Protein AF-A0A919LQ56-F1 (afdb_monomer_lite)

pLDDT: mean 71.73, std 20.29, range [36.47, 97.94]

Foldseek 3Di:
DPCPPDPVVVVCVVVVVVVVVCVVVVVVVVVQQDDPVPDDDDDDDDGDCVVVVVCVVDPVNVVVVVVVVVVVVVVVVVCCVVVVVVVVVCVVCVVVVVVVPVPVVVVPDPDPDDDDDDDD

Secondary structure (DSSP, 8-state):
-------HHHHHHHHHHHHHHHHHHHHHHHHHHS--TTSS-----SSSTHHHHHHHH-HHHHHHHHHHHHHHHHHHHHHHHHHHHHHHHHHHHHHHHHHHSTTTTTTS------------

Radius of gyration: 28.66 Å; chains: 1; bounding box: 58×35×83 Å

Structure (mmCIF, N/CA/C/O backbone):
data_AF-A0A919LQ56-F1
#
_entry.id   AF-A0A919LQ56-F1
#
loop_
_atom_site.group_PDB
_atom_site.id
_atom_site.type_symbol
_atom_site.label_atom_id
_atom_site.label_alt_id
_atom_site.label_comp_id
_atom_site.label_asym_id
_atom_site.label_entity_id
_atom_site.label_seq_id
_atom_site.pdbx_PDB_ins_code
_atom_site.Cartn_x
_atom_site.Cartn_y
_atom_site.Cartn_z
_atom_site.occupancy
_atom_site.B_iso_or_equiv
_atom_site.auth_seq_id
_atom_site.auth_comp_id
_atom_site.auth_asym_id
_atom_site.auth_atom_id
_atom_site.pdbx_PDB_model_num
ATOM 1 N N . MET A 1 1 ? 7.799 1.826 -34.927 1.00 39.66 1 MET A N 1
ATOM 2 C CA . MET A 1 1 ? 7.128 1.614 -33.626 1.00 39.66 1 MET A CA 1
ATOM 3 C C . MET A 1 1 ? 5.751 1.009 -33.878 1.00 39.66 1 MET A C 1
ATOM 5 O O . MET A 1 1 ? 4.789 1.745 -34.038 1.00 39.66 1 MET A O 1
ATOM 9 N N . HIS A 1 2 ? 5.659 -0.315 -34.031 1.00 44.44 2 HIS A N 1
ATOM 10 C CA . HIS A 1 2 ? 4.367 -1.004 -34.096 1.00 44.44 2 HIS A CA 1
ATOM 11 C C . HIS A 1 2 ? 3.914 -1.259 -32.662 1.00 44.44 2 HIS A C 1
ATOM 13 O O . HIS A 1 2 ? 4.469 -2.101 -31.964 1.00 44.44 2 HIS A O 1
ATOM 19 N N . SER A 1 3 ? 2.964 -0.446 -32.207 1.00 56.31 3 SER A N 1
ATOM 20 C CA . SER A 1 3 ? 2.239 -0.691 -30.968 1.00 56.31 3 SER A CA 1
ATOM 21 C C . SER A 1 3 ? 1.270 -1.842 -31.237 1.00 56.31 3 SER A C 1
ATOM 23 O O . SER A 1 3 ? 0.110 -1.623 -31.588 1.00 56.31 3 SER A O 1
ATOM 25 N N . GLU A 1 4 ? 1.789 -3.069 -31.167 1.00 62.47 4 GLU A N 1
ATOM 26 C CA . GLU A 1 4 ? 0.994 -4.290 -31.048 1.00 62.47 4 GLU A CA 1
ATOM 27 C C . GLU A 1 4 ? 0.156 -4.133 -29.777 1.00 62.47 4 GLU A C 1
ATOM 29 O O . GLU A 1 4 ? 0.637 -4.326 -28.656 1.00 62.47 4 GLU A O 1
ATOM 34 N N . ARG A 1 5 ? -1.085 -3.659 -29.934 1.00 65.00 5 ARG A N 1
ATOM 35 C CA . ARG A 1 5 ? -2.032 -3.534 -28.826 1.00 65.00 5 ARG A CA 1
ATOM 36 C C . ARG A 1 5 ? -2.129 -4.916 -28.198 1.00 65.00 5 ARG A C 1
ATOM 38 O O . ARG A 1 5 ? -2.543 -5.846 -28.883 1.00 65.00 5 ARG A O 1
ATOM 45 N N . ALA A 1 6 ? -1.732 -5.046 -26.929 1.00 65.88 6 ALA A N 1
ATOM 46 C CA . ALA A 1 6 ? -1.808 -6.313 -26.213 1.00 65.88 6 ALA A CA 1
ATOM 47 C C . ALA A 1 6 ? -3.181 -6.952 -26.493 1.00 65.88 6 ALA A C 1
ATOM 49 O O . ALA A 1 6 ? -4.195 -6.283 -26.239 1.00 65.88 6 ALA A O 1
ATOM 50 N N . PRO A 1 7 ? -3.237 -8.168 -27.077 1.00 81.56 7 PRO A N 1
ATOM 51 C CA . PRO A 1 7 ? -4.493 -8.779 -27.473 1.00 81.56 7 PRO A CA 1
ATOM 52 C C . PRO A 1 7 ? -5.432 -8.776 -26.275 1.00 81.56 7 PRO A C 1
ATOM 54 O O . PRO A 1 7 ? -5.029 -9.063 -25.147 1.00 81.56 7 PRO A O 1
ATOM 57 N N . TRP A 1 8 ? -6.681 -8.390 -26.515 1.00 82.75 8 TRP A N 1
ATOM 58 C CA . TRP A 1 8 ? -7.691 -8.166 -25.480 1.00 82.75 8 TRP A CA 1
ATOM 59 C C . TRP A 1 8 ? -7.829 -9.359 -24.508 1.00 82.75 8 TRP A C 1
ATOM 61 O O . TRP A 1 8 ? -8.092 -9.158 -23.325 1.00 82.75 8 TRP A O 1
ATOM 71 N N . TYR A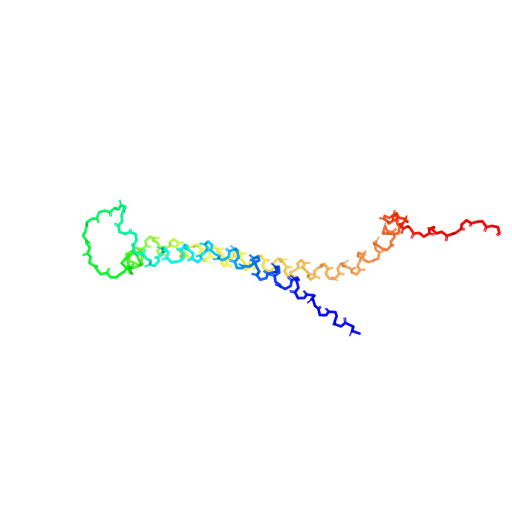 1 9 ? -7.529 -10.576 -24.980 1.00 82.00 9 TYR A N 1
ATOM 72 C CA . TYR A 1 9 ? -7.422 -11.798 -24.182 1.00 82.00 9 TYR A CA 1
ATOM 73 C C . TYR A 1 9 ? -6.375 -11.725 -23.055 1.00 82.00 9 TYR A C 1
ATOM 75 O O . TYR A 1 9 ? -6.678 -12.084 -21.921 1.00 82.00 9 TYR A O 1
ATOM 83 N N . LEU A 1 10 ? -5.166 -11.211 -23.317 1.00 84.25 10 LEU A N 1
ATOM 84 C CA . LEU A 1 10 ? -4.133 -11.055 -22.282 1.00 84.25 10 LEU A CA 1
ATOM 85 C C . LEU A 1 10 ? -4.573 -10.054 -21.214 1.00 84.25 10 LEU A C 1
ATOM 87 O O . LEU A 1 10 ? -4.356 -10.286 -20.030 1.00 84.25 10 LEU A O 1
ATOM 91 N N . ARG A 1 11 ? -5.244 -8.967 -21.618 1.00 83.56 11 ARG A N 1
ATOM 92 C CA . ARG A 1 11 ? -5.810 -7.991 -20.676 1.00 83.56 11 ARG A CA 1
ATOM 93 C C . ARG A 1 11 ? -6.870 -8.628 -19.779 1.00 83.56 11 ARG A C 1
ATOM 95 O O . ARG A 1 11 ? -6.816 -8.424 -18.571 1.00 83.56 11 ARG A O 1
ATOM 102 N N . LEU A 1 12 ? -7.789 -9.412 -20.341 1.00 89.50 12 LEU A N 1
ATOM 103 C CA . LEU A 1 12 ? -8.781 -10.160 -19.560 1.00 89.50 12 LEU A CA 1
ATOM 104 C C . LEU A 1 12 ? -8.134 -11.163 -18.611 1.00 89.50 12 LEU A C 1
ATOM 106 O O . LEU A 1 12 ? -8.553 -11.248 -17.463 1.00 89.50 12 LEU A O 1
ATOM 110 N N . ALA A 1 13 ? -7.093 -11.869 -19.052 1.00 90.06 13 ALA A N 1
ATOM 111 C CA . ALA A 1 13 ? -6.356 -12.791 -18.196 1.00 90.06 13 ALA A CA 1
ATOM 112 C C . ALA A 1 13 ? -5.679 -12.061 -17.020 1.00 90.06 13 ALA A C 1
ATOM 114 O O . ALA A 1 13 ? -5.774 -12.514 -15.881 1.00 90.06 13 ALA A O 1
ATOM 115 N N . THR A 1 14 ? -5.054 -10.901 -17.263 1.00 91.88 14 THR A N 1
ATOM 116 C CA . THR A 1 14 ? -4.458 -10.078 -16.196 1.00 91.88 14 THR A CA 1
ATOM 117 C C . THR A 1 14 ? -5.515 -9.571 -15.215 1.00 91.88 14 THR A C 1
ATOM 119 O O . THR A 1 14 ? -5.355 -9.746 -14.010 1.00 91.88 14 THR A O 1
ATOM 122 N N . TRP A 1 15 ? -6.610 -8.984 -15.707 1.00 92.50 15 TRP A N 1
ATOM 123 C CA . TRP A 1 15 ? -7.692 -8.491 -14.849 1.00 92.50 15 TRP A CA 1
ATOM 124 C C . TRP A 1 15 ? -8.379 -9.618 -14.076 1.00 92.50 15 TRP A C 1
ATOM 126 O O . TRP A 1 15 ? -8.643 -9.461 -12.888 1.00 92.50 15 TRP A O 1
ATOM 136 N N . GLY A 1 16 ? -8.602 -10.770 -14.710 1.00 93.94 16 GLY A N 1
ATOM 137 C CA . GLY A 1 16 ? -9.149 -11.959 -14.062 1.00 93.94 16 GLY A CA 1
ATOM 138 C C . GLY A 1 16 ? -8.260 -12.456 -12.924 1.00 93.94 16 GLY A C 1
ATOM 139 O O . GLY A 1 16 ? -8.760 -12.698 -11.830 1.00 93.94 16 GLY A O 1
ATOM 140 N N . GLY A 1 17 ? -6.941 -12.527 -13.138 1.00 93.12 17 GLY A N 1
ATOM 141 C CA . GLY A 1 17 ? -5.984 -12.900 -12.092 1.00 93.12 17 GLY A CA 1
ATOM 142 C C . GLY A 1 17 ? -5.947 -11.905 -10.928 1.00 93.12 17 GLY A C 1
ATOM 143 O O . GLY A 1 17 ? -5.953 -12.314 -9.768 1.00 93.12 17 GLY A O 1
ATOM 144 N N . VAL A 1 18 ? -5.975 -10.601 -11.223 1.00 93.88 18 VAL A N 1
ATOM 145 C CA . VAL A 1 18 ? -6.033 -9.549 -10.195 1.00 93.88 18 VAL A CA 1
ATOM 146 C C . VAL A 1 18 ? -7.317 -9.669 -9.378 1.00 93.88 18 VAL A C 1
ATOM 148 O O . VAL A 1 18 ? -7.241 -9.724 -8.154 1.00 93.88 18 VAL A O 1
ATOM 151 N N . ILE A 1 19 ? -8.482 -9.765 -10.023 1.00 94.44 19 ILE A N 1
ATOM 152 C CA . ILE A 1 19 ? -9.775 -9.887 -9.332 1.00 94.44 19 ILE A CA 1
ATOM 153 C C . ILE A 1 19 ? -9.828 -11.174 -8.505 1.00 94.44 19 ILE A C 1
ATOM 155 O O . ILE A 1 19 ? -10.257 -11.132 -7.357 1.00 94.44 19 ILE A O 1
ATOM 159 N N . PHE A 1 20 ? -9.339 -12.295 -9.039 1.00 94.12 20 PHE A N 1
ATOM 160 C CA . PHE A 1 20 ? -9.282 -13.566 -8.318 1.00 94.12 20 PHE A CA 1
ATOM 161 C C . PHE A 1 20 ? -8.428 -13.479 -7.044 1.00 94.12 20 PHE A C 1
ATOM 163 O O . PHE A 1 20 ? -8.847 -13.970 -6.001 1.00 94.12 20 PHE A O 1
ATOM 170 N N . LEU A 1 21 ? -7.273 -12.803 -7.095 1.00 94.25 21 LEU A N 1
ATOM 171 C CA . LEU A 1 21 ? -6.429 -12.578 -5.914 1.00 94.25 21 LEU A CA 1
ATOM 172 C C . LEU A 1 21 ? -7.085 -11.618 -4.902 1.00 94.25 21 LEU A C 1
ATOM 174 O O . LEU A 1 21 ? -6.917 -11.780 -3.696 1.00 94.25 21 LEU A O 1
ATOM 178 N N . HIS A 1 22 ? -7.840 -10.625 -5.385 1.00 94.25 22 HIS A N 1
ATOM 179 C CA . HIS A 1 22 ? -8.537 -9.651 -4.536 1.00 94.25 22 HIS A CA 1
ATOM 180 C C . HIS A 1 22 ? -9.852 -10.184 -3.961 1.0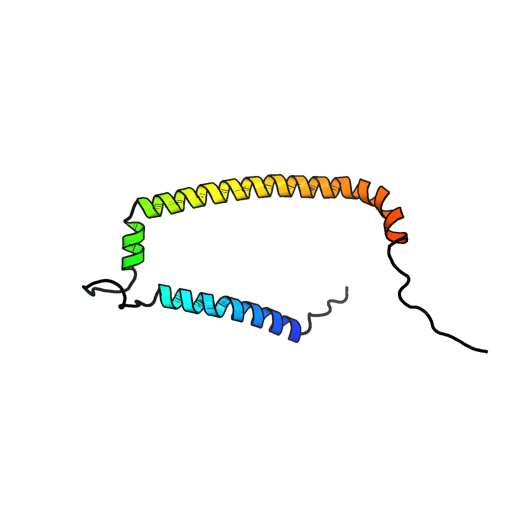0 94.25 22 HIS A C 1
ATOM 182 O O . HIS A 1 22 ? -10.317 -9.664 -2.953 1.00 94.25 22 HIS A O 1
ATOM 188 N N . PHE A 1 23 ? -10.448 -11.217 -4.554 1.00 93.94 23 PHE A N 1
ATOM 189 C CA . PHE A 1 23 ? -11.684 -11.833 -4.081 1.00 93.94 23 PHE A CA 1
ATOM 190 C C . PHE A 1 23 ? -11.612 -12.296 -2.610 1.00 93.94 23 PHE A C 1
ATOM 192 O O . PHE A 1 23 ? -12.449 -11.853 -1.822 1.00 93.94 23 PHE A O 1
ATOM 199 N N . PRO A 1 24 ? -10.612 -13.092 -2.170 1.00 92.56 24 PRO A N 1
ATOM 200 C CA . PRO A 1 24 ? -10.490 -13.463 -0.759 1.00 92.56 24 PRO A CA 1
ATOM 201 C C . PRO A 1 24 ? -10.165 -12.265 0.143 1.00 92.56 24 PRO A C 1
ATOM 203 O O . PRO A 1 24 ? -10.652 -12.203 1.266 1.00 92.56 24 PRO A O 1
ATOM 206 N N . LEU A 1 25 ? -9.400 -11.281 -0.345 1.00 92.69 25 LEU A N 1
ATOM 207 C CA . LEU A 1 25 ? -9.132 -10.033 0.383 1.00 92.69 25 LEU A CA 1
ATOM 208 C C . LEU A 1 25 ? -10.414 -9.228 0.627 1.00 92.69 25 LEU A C 1
ATOM 210 O O . LEU A 1 25 ? -10.607 -8.716 1.724 1.00 92.69 25 LEU A O 1
ATOM 214 N N . LEU A 1 26 ? -11.300 -9.148 -0.369 1.00 89.62 26 LEU A N 1
ATOM 215 C CA . LEU A 1 26 ? -12.616 -8.518 -0.256 1.00 89.62 26 LEU A CA 1
ATOM 216 C C . LEU A 1 26 ? -13.498 -9.251 0.754 1.00 89.62 26 LEU A C 1
ATOM 218 O O . LEU A 1 26 ? -14.136 -8.593 1.568 1.00 89.62 26 LEU A O 1
ATOM 222 N N . ILE A 1 27 ? -13.496 -10.587 0.752 1.00 88.38 27 ILE A N 1
ATOM 223 C CA . ILE A 1 27 ? -14.227 -11.384 1.750 1.00 88.38 27 ILE A CA 1
ATOM 224 C C . ILE A 1 27 ? -13.702 -11.093 3.158 1.00 88.38 27 ILE A C 1
ATOM 226 O O . ILE A 1 27 ? -14.497 -10.796 4.043 1.00 88.38 27 ILE A O 1
ATOM 230 N N . ILE A 1 28 ? -12.380 -11.114 3.361 1.00 87.62 28 ILE A N 1
ATOM 231 C CA . ILE A 1 28 ? -11.767 -10.807 4.663 1.00 87.62 28 ILE A CA 1
ATOM 232 C C . ILE A 1 28 ? -12.069 -9.366 5.080 1.00 87.62 28 ILE A C 1
ATOM 234 O O . ILE A 1 28 ? -12.365 -9.124 6.243 1.00 87.62 28 ILE A O 1
ATOM 238 N N . ALA A 1 29 ? -12.033 -8.408 4.151 1.00 86.44 29 ALA A N 1
ATOM 239 C CA . ALA A 1 29 ? -12.386 -7.023 4.439 1.00 86.44 29 ALA A CA 1
ATOM 240 C C . ALA A 1 29 ? -13.857 -6.907 4.867 1.00 86.44 29 ALA A C 1
ATOM 242 O O . ALA A 1 29 ? -14.147 -6.311 5.898 1.00 86.44 29 ALA A O 1
ATOM 243 N N . ILE A 1 30 ? -14.783 -7.524 4.128 1.00 82.00 30 ILE A N 1
ATOM 244 C CA . ILE A 1 30 ? -16.213 -7.535 4.463 1.00 82.00 30 ILE A CA 1
ATOM 245 C C . ILE A 1 30 ? -16.456 -8.229 5.809 1.00 82.00 30 ILE A C 1
ATOM 247 O O . ILE A 1 30 ? -17.268 -7.732 6.581 1.00 82.00 30 ILE A O 1
ATOM 251 N N . TYR A 1 31 ? -15.742 -9.315 6.116 1.00 76.25 31 TYR A N 1
ATOM 252 C CA . TYR A 1 31 ? -15.782 -10.019 7.406 1.00 76.25 31 TYR A CA 1
ATOM 253 C C . TYR A 1 31 ? -15.157 -9.197 8.545 1.00 76.25 31 TYR A C 1
ATOM 255 O O . TYR A 1 31 ? -15.612 -9.259 9.676 1.00 76.25 31 TYR A O 1
ATOM 263 N N . ALA A 1 32 ? -14.135 -8.383 8.271 1.00 72.69 32 ALA A N 1
ATOM 264 C CA . ALA A 1 32 ? -13.538 -7.488 9.264 1.00 72.69 32 ALA A CA 1
ATOM 265 C C . ALA A 1 32 ? -14.468 -6.319 9.641 1.00 72.69 32 ALA A C 1
ATOM 267 O O . ALA A 1 32 ? -14.362 -5.772 10.740 1.00 72.69 32 ALA A O 1
ATOM 268 N N . PHE A 1 33 ? -15.370 -5.926 8.733 1.00 66.75 33 PHE A N 1
ATOM 269 C CA . PHE A 1 33 ? -16.371 -4.883 8.973 1.00 66.75 33 PHE A CA 1
ATOM 270 C C . PHE A 1 33 ? -17.738 -5.440 9.415 1.00 66.75 33 PHE A C 1
ATOM 272 O O . PHE A 1 33 ? -18.438 -4.764 10.171 1.00 66.75 33 PHE A O 1
ATOM 279 N N . ASN A 1 34 ? -18.117 -6.654 9.004 1.00 57.38 34 ASN A N 1
ATOM 280 C CA . ASN A 1 34 ? -19.300 -7.344 9.523 1.00 57.38 34 ASN A CA 1
ATOM 281 C C . ASN A 1 34 ? -19.002 -7.944 10.896 1.00 57.38 34 ASN A C 1
ATOM 283 O O . ASN A 1 34 ? -18.025 -8.656 11.089 1.00 57.38 34 ASN A O 1
ATOM 287 N N . THR A 1 35 ? -19.856 -7.653 11.870 1.00 52.62 35 THR A N 1
ATOM 288 C CA . THR A 1 35 ? -19.788 -8.273 13.192 1.00 52.62 35 THR A CA 1
ATOM 289 C C . THR A 1 35 ? -20.105 -9.741 13.062 1.00 52.62 35 THR A C 1
ATOM 291 O O . THR A 1 35 ? -21.253 -10.136 12.883 1.00 52.62 35 THR A O 1
ATOM 294 N N . GLU A 1 36 ? -19.090 -10.563 13.234 1.00 50.62 36 GLU A N 1
ATOM 295 C CA . GLU A 1 36 ? -19.282 -11.967 13.546 1.00 50.62 36 GLU A CA 1
ATOM 296 C C . GLU A 1 36 ? -19.464 -12.024 15.066 1.00 50.62 36 GLU A C 1
ATOM 298 O O . GLU A 1 36 ? -18.534 -12.255 15.842 1.00 50.62 36 GLU A O 1
ATOM 303 N N . ASP A 1 37 ? -20.690 -11.702 15.482 1.00 50.19 37 ASP A N 1
ATOM 304 C CA . ASP A 1 37 ? -21.253 -11.813 16.829 1.00 50.19 37 ASP A CA 1
ATOM 305 C C . ASP A 1 37 ? -21.275 -13.277 17.336 1.00 50.19 37 ASP A C 1
ATOM 307 O O . ASP A 1 37 ? -22.319 -13.771 17.759 1.00 50.19 37 ASP A O 1
ATOM 311 N N . ALA A 1 38 ? -20.168 -14.034 17.293 1.00 45.41 38 ALA A N 1
ATOM 312 C CA . ALA A 1 38 ? -20.269 -15.470 17.592 1.00 45.41 38 ALA A CA 1
ATOM 313 C C . ALA A 1 38 ? -19.089 -16.176 18.273 1.00 45.41 38 ALA A C 1
ATOM 315 O O . ALA A 1 38 ? -19.144 -17.400 18.367 1.00 45.41 38 ALA A O 1
ATOM 316 N N . ALA A 1 39 ? -18.060 -15.498 18.800 1.00 47.28 39 ALA A N 1
ATOM 317 C CA . ALA A 1 39 ? -16.968 -16.248 19.445 1.00 47.28 39 ALA A CA 1
ATOM 318 C C . ALA A 1 39 ? -16.692 -15.9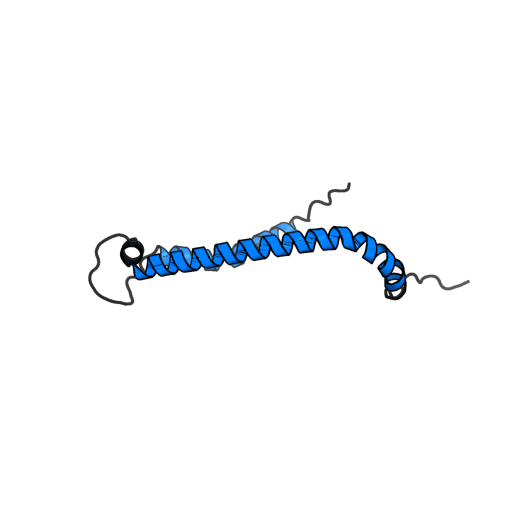58 20.927 1.00 47.28 39 ALA A C 1
ATOM 320 O O . ALA A 1 39 ? -16.428 -16.918 21.644 1.00 47.28 39 ALA A O 1
ATOM 321 N N . PHE A 1 40 ? -16.760 -14.724 21.446 1.00 45.59 40 PHE A N 1
ATOM 322 C CA . PHE A 1 40 ? -16.334 -14.492 22.840 1.00 45.59 40 PHE A CA 1
ATOM 323 C C . PHE A 1 40 ? -17.080 -13.335 23.547 1.00 45.59 40 PHE A C 1
ATOM 325 O O . PHE A 1 40 ? -16.668 -12.185 23.477 1.00 45.59 40 PHE A O 1
ATOM 332 N N . SER A 1 41 ? -18.135 -13.693 24.298 1.00 44.38 41 SER A N 1
ATOM 333 C CA . SER A 1 41 ? -18.779 -12.963 25.419 1.00 44.38 41 SER A CA 1
ATOM 334 C C . SER A 1 41 ? -19.633 -11.693 25.175 1.00 44.38 41 SER A C 1
ATOM 336 O O . SER A 1 41 ? -19.128 -10.625 24.852 1.00 44.38 41 SER A O 1
ATOM 338 N N . PHE A 1 42 ? -20.944 -11.833 25.470 1.00 36.47 42 PHE A N 1
ATOM 339 C CA . PHE A 1 42 ? -21.856 -10.914 26.210 1.00 36.47 42 PHE A CA 1
ATOM 340 C C . PHE A 1 42 ? -21.264 -9.529 26.596 1.00 36.47 42 PHE A C 1
ATOM 342 O O . PHE A 1 42 ? -20.260 -9.564 27.310 1.00 36.47 42 PHE A O 1
ATOM 349 N N . PRO A 1 43 ? -21.851 -8.324 26.316 1.00 46.06 43 PRO A N 1
ATOM 350 C CA . PRO A 1 43 ? -23.183 -7.937 25.807 1.00 46.06 43 PRO A CA 1
ATOM 351 C C . PRO A 1 43 ? -23.177 -7.069 24.499 1.00 46.06 43 PRO A C 1
ATOM 353 O O . PRO A 1 43 ? -22.221 -6.323 24.229 1.00 46.06 43 PRO A O 1
ATOM 356 N N . PRO A 1 44 ? -24.256 -7.105 23.685 1.00 51.84 44 PRO A N 1
ATOM 357 C CA . PRO A 1 44 ? -24.328 -6.445 22.375 1.00 51.84 44 PRO A CA 1
ATOM 358 C C . PRO A 1 44 ? -24.783 -4.980 22.484 1.00 51.84 44 PRO A C 1
ATOM 360 O O . PRO A 1 44 ? -25.911 -4.702 22.887 1.00 51.84 44 PRO A O 1
ATOM 363 N N . GLN A 1 45 ? -23.915 -4.029 22.116 1.00 48.75 45 GLN A N 1
ATOM 364 C CA . GLN A 1 45 ? -24.273 -2.610 21.971 1.00 48.75 45 GLN A CA 1
ATOM 365 C C . GLN A 1 45 ? -23.491 -1.980 20.809 1.00 48.75 45 GLN A C 1
ATOM 367 O O . GLN A 1 45 ? -22.332 -1.603 20.979 1.00 48.75 45 GLN A O 1
ATOM 372 N N . GLY A 1 46 ? -24.157 -1.839 19.660 1.00 52.19 46 GLY A N 1
ATOM 373 C CA . GLY A 1 46 ? -23.801 -0.882 18.608 1.00 52.19 46 GLY A CA 1
ATOM 374 C C . GLY A 1 46 ? -22.707 -1.304 17.620 1.00 52.19 46 GLY A C 1
ATOM 375 O O . GLY A 1 46 ? -21.868 -2.150 17.902 1.00 52.19 46 GLY A O 1
ATOM 376 N N . LEU A 1 47 ? -22.764 -0.680 16.438 1.00 50.03 47 LEU A N 1
ATOM 377 C CA . LEU A 1 47 ? -21.925 -0.894 15.251 1.00 50.03 47 LEU A CA 1
ATOM 378 C C . LEU A 1 47 ? -20.433 -1.149 15.557 1.00 50.03 47 LEU A C 1
ATOM 380 O O . LEU A 1 47 ? -19.818 -0.534 16.425 1.00 50.03 47 LEU A O 1
ATOM 384 N N . THR A 1 48 ? -19.838 -2.034 14.768 1.00 59.03 48 THR A N 1
ATOM 385 C CA . THR A 1 48 ? -18.670 -2.889 15.060 1.00 59.03 48 THR A CA 1
ATOM 386 C C . THR A 1 48 ? -17.305 -2.205 15.111 1.00 59.03 48 THR A C 1
ATOM 388 O O . THR A 1 48 ? -16.285 -2.879 15.155 1.00 59.03 48 THR A O 1
ATOM 391 N N . LEU A 1 49 ? -17.236 -0.877 15.194 1.00 60.34 49 LEU A N 1
ATOM 392 C CA . LEU A 1 49 ? -15.981 -0.136 15.404 1.00 60.34 49 LEU A CA 1
ATOM 393 C C . LEU A 1 49 ? -15.395 -0.341 16.813 1.00 60.34 49 LEU A C 1
ATOM 395 O O . LEU A 1 49 ? -14.324 0.178 17.125 1.00 60.34 49 LEU A O 1
ATOM 399 N N . ARG A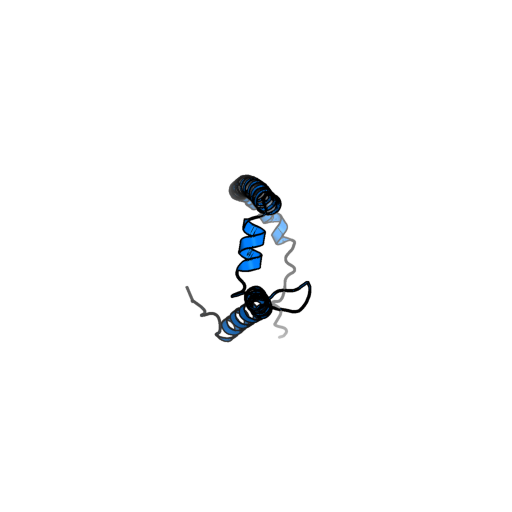 1 50 ? -16.078 -1.100 17.677 1.00 63.09 50 ARG A N 1
ATOM 400 C CA . ARG A 1 50 ? -15.677 -1.337 19.065 1.00 63.09 50 ARG A CA 1
ATOM 401 C C . ARG A 1 50 ? -14.345 -2.077 19.179 1.00 63.09 50 ARG A C 1
ATOM 403 O O . ARG A 1 50 ? -13.550 -1.703 20.027 1.00 63.09 50 ARG A O 1
ATOM 410 N N . TRP A 1 51 ? -14.052 -3.051 18.312 1.00 64.12 51 TRP A N 1
ATOM 411 C CA . TRP A 1 51 ? -12.746 -3.729 18.319 1.00 64.12 51 TRP A CA 1
ATOM 412 C C . TRP A 1 51 ? -11.618 -2.802 17.852 1.00 64.12 51 TRP A C 1
ATOM 414 O O . TRP A 1 51 ? -10.523 -2.860 18.399 1.00 64.12 51 TRP A O 1
ATOM 424 N N . PHE A 1 52 ? -11.890 -1.906 16.896 1.00 69.56 52 PHE A N 1
ATOM 425 C CA . PHE A 1 52 ? -10.925 -0.902 16.446 1.00 69.56 52 PHE A CA 1
ATOM 426 C C . PHE A 1 52 ? -10.675 0.144 17.542 1.00 69.56 52 PHE A C 1
ATOM 428 O O . PHE A 1 52 ? -9.530 0.503 17.801 1.00 69.56 52 PHE A O 1
ATOM 435 N N . SER A 1 53 ? -11.729 0.572 18.244 1.00 67.06 53 SER A N 1
ATOM 436 C CA . SER A 1 53 ? -11.638 1.459 19.410 1.00 67.06 53 SER A CA 1
ATOM 437 C C . SER A 1 53 ? -10.913 0.804 20.592 1.00 67.06 53 SER A C 1
ATOM 439 O O . SER A 1 53 ? -10.088 1.449 21.230 1.00 67.06 53 SER A O 1
ATOM 441 N N . GLU A 1 54 ? -11.188 -0.467 20.885 1.00 70.06 54 GLU A N 1
ATOM 442 C CA . GLU A 1 54 ? -10.518 -1.249 21.934 1.00 70.06 54 GLU A CA 1
ATOM 443 C C . GLU A 1 54 ? -9.041 -1.481 21.585 1.00 70.06 54 GLU A C 1
ATOM 445 O O . GLU A 1 54 ? -8.162 -1.324 22.431 1.00 70.06 54 GLU A O 1
ATOM 450 N N . ALA A 1 55 ? -8.743 -1.790 20.320 1.00 67.94 55 ALA A N 1
ATOM 451 C CA . ALA A 1 55 ? -7.375 -1.942 19.841 1.00 67.94 55 ALA A CA 1
ATOM 452 C C . ALA A 1 55 ? -6.601 -0.616 19.881 1.00 67.94 55 ALA A C 1
ATOM 454 O O . ALA A 1 55 ? -5.430 -0.605 20.253 1.00 67.94 55 ALA A O 1
ATOM 455 N N . ALA A 1 56 ? -7.257 0.502 19.556 1.00 68.56 56 ALA A N 1
ATOM 456 C CA . ALA A 1 56 ? -6.680 1.840 19.660 1.00 68.56 56 ALA A CA 1
ATOM 457 C C . ALA A 1 56 ? -6.500 2.301 21.118 1.00 68.56 56 ALA A C 1
ATOM 459 O O . ALA A 1 56 ? -5.583 3.066 21.405 1.00 68.56 56 ALA A O 1
ATOM 460 N N . GLY A 1 57 ? -7.338 1.829 22.046 1.00 74.00 57 GLY A N 1
ATOM 461 C CA . GLY A 1 57 ? -7.210 2.107 23.480 1.00 74.00 57 GLY A CA 1
ATOM 462 C C . GLY A 1 57 ? -6.068 1.347 24.164 1.00 74.00 57 GLY A C 1
ATOM 463 O O . GLY A 1 57 ? -5.603 1.757 25.228 1.00 74.00 57 GLY A O 1
ATOM 464 N N . ARG A 1 58 ? -5.577 0.258 23.561 1.00 76.06 58 ARG A N 1
ATOM 465 C CA . ARG A 1 58 ? -4.486 -0.558 24.110 1.00 76.06 58 ARG A CA 1
ATOM 466 C C . ARG A 1 58 ? -3.128 -0.010 23.690 1.00 76.06 58 ARG A C 1
ATOM 468 O O . ARG A 1 58 ? -2.692 -0.180 22.550 1.00 76.06 58 ARG A O 1
ATOM 475 N N . SER A 1 59 ? -2.414 0.580 24.649 1.00 80.38 59 SER A N 1
ATOM 476 C CA . SER A 1 59 ? -1.061 1.110 24.442 1.00 80.38 59 SER A CA 1
ATOM 477 C C . SER A 1 59 ? -0.084 0.064 23.903 1.00 80.38 59 SER A C 1
ATOM 479 O O . SER A 1 59 ? 0.757 0.411 23.080 1.00 80.38 59 SER A O 1
ATOM 481 N N . ASP A 1 60 ? -0.219 -1.207 24.292 1.00 84.25 60 ASP A N 1
ATOM 482 C CA . ASP A 1 60 ? 0.635 -2.294 23.791 1.00 84.25 60 ASP A CA 1
ATOM 483 C C . ASP A 1 60 ? 0.512 -2.491 22.274 1.00 84.25 60 ASP A C 1
ATOM 485 O O . ASP A 1 60 ? 1.515 -2.669 21.581 1.00 84.25 60 ASP A O 1
ATOM 489 N N . ILE A 1 61 ? -0.706 -2.398 21.729 1.00 85.56 61 ILE A N 1
ATOM 490 C CA . ILE A 1 61 ? -0.950 -2.569 20.291 1.00 85.56 61 ILE A CA 1
ATOM 491 C C . ILE A 1 61 ? -0.366 -1.382 19.522 1.00 85.56 61 ILE A C 1
ATOM 493 O O . ILE A 1 61 ? 0.355 -1.573 18.540 1.00 85.56 61 ILE A O 1
ATOM 497 N N . LEU A 1 62 ? -0.600 -0.154 19.992 1.00 86.56 62 LEU A N 1
ATOM 498 C CA . LEU A 1 62 ? -0.038 1.045 19.361 1.00 86.56 62 LEU A CA 1
ATOM 499 C C . LEU A 1 62 ? 1.494 1.072 19.414 1.00 86.56 62 LEU A C 1
ATOM 501 O O . LEU A 1 62 ? 2.143 1.471 18.439 1.00 86.56 62 LEU A O 1
ATOM 505 N N . GLN A 1 63 ? 2.088 0.622 20.522 1.00 89.56 63 GLN A N 1
ATOM 506 C CA . GLN A 1 63 ? 3.538 0.493 20.642 1.00 89.56 63 GLN A CA 1
ATOM 507 C C . GLN A 1 63 ? 4.088 -0.547 19.661 1.00 89.56 63 GLN A C 1
ATOM 509 O O . GLN A 1 63 ? 5.052 -0.250 18.952 1.00 89.56 63 GLN A O 1
ATOM 514 N N . ALA A 1 64 ? 3.453 -1.716 19.549 1.00 91.75 64 ALA A N 1
ATOM 515 C CA . ALA A 1 64 ? 3.863 -2.762 18.613 1.00 91.75 64 ALA A CA 1
ATOM 516 C C . ALA A 1 64 ? 3.776 -2.308 17.143 1.00 91.75 64 ALA A C 1
ATOM 518 O O . ALA A 1 64 ? 4.708 -2.537 16.363 1.00 91.75 64 ALA A O 1
ATOM 519 N N . VAL A 1 65 ? 2.698 -1.609 16.769 1.00 92.75 65 VAL A N 1
ATOM 520 C CA . VAL A 1 65 ? 2.529 -1.031 15.424 1.00 92.75 65 VAL A CA 1
ATOM 521 C C . VAL A 1 65 ? 3.615 0.005 15.141 1.00 92.75 65 VAL A C 1
ATOM 523 O O . VAL A 1 65 ? 4.261 -0.041 14.094 1.00 92.75 65 VAL A O 1
ATOM 526 N N . THR A 1 66 ? 3.875 0.904 16.092 1.00 92.81 66 THR A N 1
ATOM 527 C CA . THR A 1 66 ? 4.892 1.955 15.937 1.00 92.81 66 THR A CA 1
ATOM 528 C C . THR A 1 66 ? 6.297 1.367 15.820 1.00 92.81 66 THR A C 1
ATOM 530 O O . THR A 1 66 ? 7.093 1.818 14.993 1.00 92.81 66 THR A O 1
ATOM 533 N N . LEU A 1 67 ? 6.613 0.352 16.626 1.00 94.81 67 LEU A N 1
ATOM 534 C CA . LEU A 1 67 ? 7.894 -0.346 16.568 1.00 94.81 67 LEU A CA 1
ATOM 535 C C . LEU A 1 67 ? 8.087 -1.028 15.208 1.00 94.81 67 LEU A C 1
ATOM 537 O O . LEU A 1 67 ? 9.123 -0.844 14.570 1.00 94.81 67 LEU A O 1
ATOM 541 N N . SER A 1 68 ? 7.069 -1.747 14.735 1.00 96.31 68 SER A N 1
ATOM 542 C CA . SER A 1 68 ? 7.102 -2.432 13.438 1.00 96.31 68 SER A CA 1
ATOM 543 C C . SER A 1 68 ? 7.266 -1.443 12.285 1.00 96.31 68 SER A C 1
ATOM 545 O O . SER A 1 68 ? 8.088 -1.664 11.397 1.00 96.31 68 SER A O 1
ATOM 547 N N . LEU A 1 69 ? 6.555 -0.312 12.328 1.00 96.44 69 LEU A N 1
ATOM 548 C CA . LEU A 1 69 ? 6.661 0.737 11.315 1.00 96.44 69 LEU A CA 1
ATOM 549 C C . LEU A 1 69 ? 8.061 1.365 11.287 1.00 96.44 69 LEU A C 1
ATOM 551 O O . LEU A 1 69 ? 8.619 1.570 10.209 1.00 96.44 69 LEU A O 1
ATOM 555 N N . LYS A 1 70 ? 8.663 1.619 12.457 1.00 97.06 70 LYS A N 1
ATOM 556 C CA . LYS A 1 70 ? 10.045 2.118 12.558 1.00 97.06 70 LYS A CA 1
ATOM 557 C C . LYS A 1 70 ? 11.046 1.139 11.944 1.00 97.06 70 LYS A C 1
ATOM 559 O O . LYS A 1 70 ? 11.904 1.556 11.167 1.00 97.06 70 LYS A O 1
ATOM 564 N N . ILE A 1 71 ? 10.926 -0.151 12.258 1.00 97.50 71 ILE A N 1
ATOM 565 C CA . ILE A 1 71 ? 11.816 -1.191 11.723 1.00 97.50 71 ILE A CA 1
ATOM 566 C C . ILE A 1 71 ? 11.630 -1.330 10.207 1.00 97.50 71 ILE A C 1
ATOM 568 O O . ILE A 1 71 ? 12.617 -1.362 9.471 1.00 97.50 71 ILE A O 1
ATOM 572 N N . ALA A 1 72 ? 10.385 -1.346 9.726 1.00 97.38 72 ALA A N 1
ATOM 573 C CA . ALA A 1 72 ? 10.073 -1.421 8.301 1.00 97.38 72 ALA A CA 1
ATOM 574 C C . ALA A 1 72 ? 10.638 -0.220 7.524 1.00 97.38 72 ALA A C 1
ATOM 576 O O . ALA A 1 72 ? 11.236 -0.398 6.460 1.00 97.38 72 ALA A O 1
ATOM 577 N N . ALA A 1 73 ? 10.510 0.992 8.071 1.00 97.62 73 ALA A N 1
ATOM 578 C CA . ALA A 1 73 ? 11.050 2.205 7.463 1.00 97.62 73 ALA A CA 1
ATOM 579 C C . ALA A 1 73 ? 12.584 2.171 7.384 1.00 97.62 73 ALA A C 1
ATOM 581 O O . ALA A 1 73 ? 13.147 2.420 6.318 1.00 97.62 73 ALA A O 1
ATOM 582 N N . LEU A 1 74 ? 13.261 1.803 8.479 1.00 97.62 74 LEU A N 1
ATOM 583 C CA . LEU A 1 74 ? 14.721 1.665 8.509 1.00 97.62 74 LEU A CA 1
ATOM 584 C C . LEU A 1 74 ? 15.211 0.599 7.521 1.00 97.62 74 LEU A C 1
ATOM 586 O O . LEU A 1 74 ? 16.142 0.847 6.756 1.00 97.62 74 LEU A O 1
ATOM 590 N N . SER A 1 75 ? 14.554 -0.561 7.493 1.00 97.50 75 SER A N 1
ATOM 591 C CA . SER A 1 75 ? 14.883 -1.650 6.570 1.00 97.50 75 SER A CA 1
ATOM 592 C C . SER A 1 75 ? 14.720 -1.225 5.107 1.00 97.50 75 SER A C 1
ATOM 594 O O . SER A 1 75 ? 15.634 -1.417 4.304 1.00 97.50 75 SER A O 1
ATOM 596 N N . THR A 1 76 ? 13.607 -0.563 4.774 1.00 97.62 76 THR A N 1
ATOM 597 C CA . THR A 1 76 ? 13.337 -0.067 3.416 1.00 97.62 76 THR A CA 1
ATOM 598 C C . THR A 1 76 ? 14.348 0.998 3.000 1.00 97.62 76 THR A C 1
ATOM 600 O O . THR A 1 76 ? 14.847 0.962 1.877 1.00 97.62 76 THR A O 1
ATOM 603 N N . ALA A 1 77 ? 14.706 1.919 3.900 1.00 97.94 77 ALA A N 1
ATOM 604 C CA . ALA A 1 77 ? 15.700 2.951 3.622 1.00 97.94 77 ALA A CA 1
ATOM 605 C C . ALA A 1 77 ? 17.072 2.340 3.297 1.00 97.94 77 ALA A C 1
ATOM 607 O O . ALA A 1 77 ? 17.679 2.691 2.284 1.00 97.94 77 ALA A O 1
ATOM 608 N N . ILE A 1 78 ? 17.533 1.379 4.104 1.00 97.75 78 ILE A N 1
ATOM 609 C CA . ILE A 1 78 ? 18.801 0.675 3.862 1.00 97.75 78 ILE A CA 1
ATOM 610 C C . ILE A 1 78 ? 18.742 -0.096 2.537 1.00 97.75 78 ILE A C 1
ATOM 612 O O . ILE A 1 78 ? 19.664 0.008 1.725 1.00 97.75 78 ILE A O 1
ATOM 616 N N . ALA A 1 79 ? 17.651 -0.825 2.286 1.00 97.50 79 ALA A N 1
ATOM 617 C CA . ALA A 1 79 ? 17.460 -1.581 1.052 1.00 97.50 79 ALA A CA 1
ATOM 618 C C . ALA A 1 79 ? 17.470 -0.676 -0.192 1.00 97.50 79 ALA A C 1
ATOM 620 O O . ALA A 1 79 ? 18.105 -1.020 -1.188 1.00 97.50 79 ALA A O 1
ATOM 621 N N . LEU A 1 80 ? 16.832 0.498 -0.134 1.00 97.25 80 LEU A N 1
ATOM 622 C CA . LEU A 1 80 ? 16.830 1.471 -1.229 1.00 97.25 80 LEU A CA 1
ATOM 623 C C . LEU A 1 80 ? 18.214 2.072 -1.467 1.00 97.25 80 LEU A C 1
ATOM 625 O O . LEU A 1 80 ? 18.628 2.180 -2.621 1.00 97.25 80 LEU A O 1
ATOM 629 N N . VAL A 1 81 ? 18.948 2.434 -0.411 1.00 97.44 81 VAL A N 1
ATOM 630 C CA . VAL A 1 81 ? 20.310 2.976 -0.542 1.00 97.44 81 VAL A CA 1
ATOM 631 C C . VAL A 1 81 ? 21.235 1.937 -1.176 1.00 97.44 81 VAL A C 1
ATOM 633 O O . VAL A 1 81 ? 21.870 2.221 -2.193 1.00 97.44 81 VAL A O 1
ATOM 636 N N . LEU A 1 82 ? 21.265 0.716 -0.637 1.00 95.88 82 LEU A N 1
ATOM 637 C CA . LEU A 1 82 ? 22.100 -0.363 -1.172 1.00 95.88 82 LEU A CA 1
ATOM 638 C C . LEU A 1 82 ? 21.671 -0.772 -2.585 1.00 95.88 82 LEU A C 1
ATOM 640 O O . LEU A 1 82 ? 22.523 -0.933 -3.458 1.00 95.88 82 LEU A O 1
ATOM 644 N N . GLY A 1 83 ? 20.366 -0.884 -2.837 1.00 95.06 83 GLY A N 1
ATOM 645 C CA . GLY A 1 83 ? 19.816 -1.211 -4.151 1.00 95.06 83 GLY A CA 1
ATOM 646 C C . GLY A 1 83 ? 20.145 -0.153 -5.204 1.00 95.06 83 GLY A C 1
ATOM 647 O O . GLY A 1 83 ? 20.547 -0.497 -6.314 1.00 95.06 83 GLY A O 1
ATOM 648 N N . THR A 1 84 ? 20.060 1.131 -4.849 1.00 95.38 84 THR A N 1
ATOM 649 C CA . THR A 1 84 ? 20.392 2.244 -5.755 1.00 95.38 84 THR A CA 1
ATOM 650 C C . THR A 1 84 ? 21.889 2.291 -6.053 1.00 95.38 84 THR A C 1
ATOM 652 O O . THR A 1 84 ? 22.280 2.433 -7.214 1.00 95.38 84 THR A O 1
ATOM 655 N N . LEU A 1 85 ? 22.741 2.107 -5.037 1.00 91.62 85 LEU A N 1
ATOM 656 C CA . LEU A 1 85 ? 24.194 2.021 -5.221 1.00 91.62 85 LEU A CA 1
ATOM 657 C C . LEU A 1 85 ? 24.581 0.821 -6.096 1.00 91.62 85 LEU A C 1
ATOM 659 O O . LEU A 1 85 ? 25.392 0.970 -7.011 1.00 91.62 85 LEU A O 1
ATOM 663 N N . ALA A 1 86 ? 23.969 -0.344 -5.871 1.00 90.06 86 ALA A N 1
ATOM 664 C CA . ALA A 1 86 ? 24.195 -1.541 -6.677 1.00 90.06 86 ALA A CA 1
ATOM 665 C C . ALA A 1 86 ? 23.739 -1.347 -8.131 1.00 90.06 86 ALA A C 1
ATOM 667 O O . ALA A 1 86 ? 24.483 -1.679 -9.052 1.00 90.06 86 ALA A O 1
ATOM 668 N N . ALA A 1 87 ? 22.562 -0.755 -8.358 1.00 90.31 87 ALA A N 1
ATOM 669 C CA . ALA A 1 87 ? 22.072 -0.436 -9.698 1.00 90.31 87 ALA A CA 1
ATOM 670 C C . ALA A 1 87 ? 23.005 0.548 -10.430 1.00 90.31 87 ALA A C 1
ATOM 672 O O . ALA A 1 87 ? 23.340 0.332 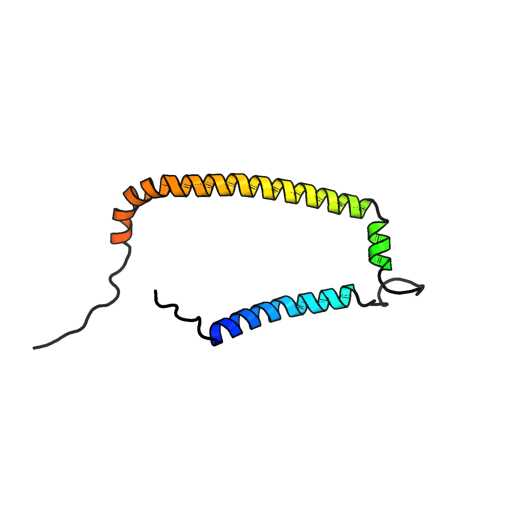-11.597 1.00 90.31 87 ALA A O 1
ATOM 673 N N . GLY A 1 88 ? 23.496 1.582 -9.737 1.00 88.19 88 GLY A N 1
ATOM 674 C CA . GLY A 1 88 ? 24.479 2.525 -10.278 1.00 88.19 88 GLY A CA 1
ATOM 675 C C . GLY A 1 88 ? 25.825 1.866 -10.608 1.00 88.19 88 GLY A C 1
ATOM 676 O O . GLY A 1 88 ? 26.383 2.082 -11.689 1.00 88.19 88 GLY A O 1
ATOM 677 N N . ALA A 1 89 ? 26.327 1.005 -9.720 1.00 84.25 89 ALA A N 1
ATOM 678 C CA . ALA A 1 89 ? 27.558 0.248 -9.934 1.00 84.25 89 ALA A CA 1
ATOM 679 C C . ALA A 1 89 ? 27.424 -0.748 -11.094 1.00 84.25 89 ALA A C 1
ATOM 681 O O . ALA A 1 89 ? 28.352 -0.879 -11.895 1.00 84.25 89 ALA A O 1
ATOM 682 N N . LEU A 1 90 ? 26.273 -1.411 -11.237 1.00 81.88 90 LEU A N 1
ATOM 683 C CA . LEU A 1 90 ? 25.965 -2.275 -12.376 1.00 81.88 90 LEU A CA 1
ATOM 684 C C . LEU A 1 90 ? 25.873 -1.482 -13.675 1.00 81.88 90 LEU A C 1
ATOM 686 O O . LEU A 1 90 ? 26.390 -1.940 -14.681 1.00 81.88 90 LEU A O 1
ATOM 690 N N . TRP A 1 91 ? 25.303 -0.279 -13.679 1.00 80.06 91 TRP A N 1
AT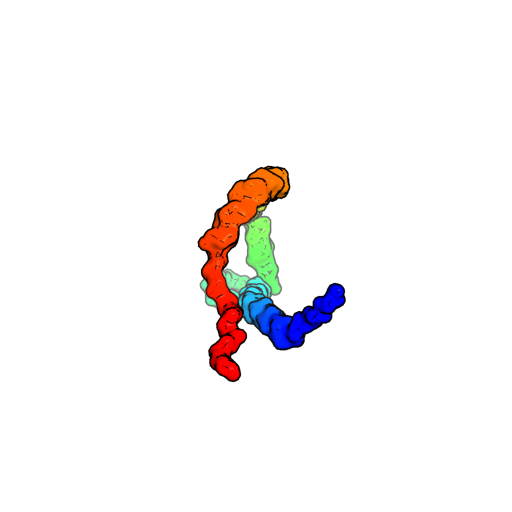OM 691 C CA . TRP A 1 91 ? 25.270 0.555 -14.883 1.00 80.06 91 TRP A CA 1
ATOM 692 C C . TRP A 1 91 ? 26.680 0.972 -15.339 1.00 80.06 91 TRP A C 1
ATOM 694 O O . TRP A 1 91 ? 26.997 0.914 -16.529 1.00 80.06 91 TRP A O 1
ATOM 704 N N . ARG A 1 92 ? 27.573 1.296 -14.392 1.00 70.31 92 ARG A N 1
ATOM 705 C CA . ARG A 1 92 ? 28.983 1.622 -14.677 1.00 70.31 92 ARG A CA 1
ATOM 706 C C . ARG A 1 92 ? 29.804 0.385 -15.073 1.00 70.31 92 ARG A C 1
ATOM 708 O O . ARG A 1 92 ? 30.577 0.437 -16.029 1.00 70.31 92 ARG A O 1
ATOM 715 N N . SER A 1 93 ? 29.637 -0.732 -14.365 1.00 60.19 93 SER A N 1
ATOM 716 C CA . SER A 1 93 ? 30.355 -1.991 -14.616 1.00 60.19 93 SER A CA 1
ATOM 717 C C . SER A 1 93 ? 29.767 -2.798 -15.770 1.00 60.19 93 SER A C 1
ATOM 719 O O . SER A 1 93 ? 30.487 -3.609 -16.336 1.00 60.19 93 SER A O 1
ATOM 721 N N . ALA A 1 94 ? 28.540 -2.528 -16.221 1.00 57.38 94 ALA A N 1
ATOM 722 C CA . ALA A 1 94 ? 27.992 -3.060 -17.466 1.00 57.38 94 ALA A CA 1
ATOM 723 C C . ALA A 1 94 ? 28.805 -2.587 -18.676 1.00 57.38 94 ALA A C 1
ATOM 725 O O . ALA A 1 94 ? 28.899 -3.324 -19.654 1.00 57.38 94 ALA A O 1
ATOM 726 N N . PHE A 1 95 ? 29.471 -1.428 -18.604 1.00 52.88 95 PHE A N 1
ATOM 727 C CA . PHE A 1 95 ? 30.443 -1.015 -19.620 1.00 52.88 95 PHE A CA 1
ATOM 728 C C . PHE A 1 95 ? 31.683 -1.939 -19.624 1.00 52.88 95 PHE A C 1
ATOM 730 O O . PHE A 1 95 ? 32.162 -2.321 -20.690 1.00 52.88 95 PHE A O 1
ATOM 737 N N . LEU A 1 96 ? 32.133 -2.403 -18.449 1.00 51.31 96 LEU A N 1
ATOM 738 C CA . LEU A 1 96 ? 33.221 -3.386 -18.283 1.00 51.31 96 LEU A CA 1
ATOM 739 C C . LEU A 1 96 ? 32.782 -4.833 -18.604 1.00 51.31 96 LEU A C 1
ATOM 741 O O . LEU A 1 96 ? 33.522 -5.595 -19.225 1.00 51.31 96 LEU A O 1
ATOM 745 N N . ALA A 1 97 ? 31.558 -5.218 -18.239 1.00 50.62 97 ALA A N 1
ATOM 746 C CA . ALA A 1 97 ? 30.973 -6.526 -18.517 1.00 50.62 97 ALA A CA 1
ATOM 747 C C . ALA A 1 97 ? 30.592 -6.665 -19.995 1.00 50.62 97 ALA A C 1
ATOM 749 O O . ALA A 1 97 ? 30.682 -7.761 -20.539 1.00 50.62 97 ALA A O 1
ATOM 750 N N . LYS A 1 98 ? 30.271 -5.572 -20.704 1.00 52.91 98 LYS A N 1
ATOM 751 C CA . LYS A 1 98 ? 30.136 -5.594 -22.169 1.00 52.91 98 LYS A CA 1
ATOM 752 C C . LYS A 1 98 ? 31.477 -5.882 -22.854 1.00 52.91 98 LYS A C 1
ATOM 754 O O . LYS A 1 98 ? 31.477 -6.546 -23.888 1.00 52.91 98 LYS A O 1
ATOM 759 N N . MET A 1 99 ? 32.603 -5.464 -22.263 1.00 47.59 99 MET A N 1
ATOM 760 C CA . MET A 1 99 ? 33.942 -5.795 -22.773 1.00 47.59 99 MET A CA 1
ATOM 761 C C . MET A 1 99 ? 34.359 -7.246 -22.476 1.00 47.59 99 MET A C 1
ATOM 763 O O . MET A 1 99 ? 35.124 -7.810 -23.252 1.00 47.59 99 MET A O 1
ATOM 767 N N . ARG A 1 100 ? 33.824 -7.897 -21.428 1.00 41.62 100 ARG A N 1
ATOM 768 C CA . ARG A 1 100 ? 34.131 -9.313 -21.116 1.00 41.62 100 ARG A CA 1
ATOM 769 C C . ARG A 1 100 ? 33.086 -10.322 -21.624 1.00 41.62 100 ARG A C 1
ATOM 771 O O . ARG A 1 100 ? 33.422 -11.472 -21.878 1.00 41.62 100 ARG A O 1
ATOM 778 N N . CYS A 1 101 ? 31.840 -9.904 -21.842 1.00 45.69 101 CYS A N 1
ATOM 779 C CA . CYS A 1 101 ? 30.725 -10.778 -22.229 1.00 45.69 101 CYS A CA 1
ATOM 780 C C . CYS A 1 101 ? 30.327 -10.662 -23.713 1.00 45.69 101 CYS A C 1
ATOM 782 O O . CYS A 1 101 ? 29.298 -11.194 -24.122 1.00 45.69 101 CYS A O 1
ATOM 784 N N . ARG A 1 102 ? 31.134 -9.995 -24.555 1.00 46.59 102 ARG A N 1
ATOM 785 C CA . ARG A 1 102 ? 31.010 -10.150 -26.019 1.00 46.59 102 ARG A CA 1
ATOM 786 C C . ARG A 1 102 ? 31.638 -11.465 -26.508 1.00 46.59 102 ARG A C 1
ATOM 788 O O . ARG A 1 102 ? 31.178 -12.004 -27.503 1.00 46.59 102 ARG A O 1
ATOM 795 N N . TYR A 1 103 ? 32.622 -12.015 -25.791 1.00 51.06 103 TYR A N 1
ATOM 796 C CA . TYR A 1 103 ? 33.304 -13.249 -26.205 1.00 51.06 103 TYR A CA 1
ATOM 797 C C . TYR A 1 103 ? 32.669 -14.545 -25.673 1.00 51.06 103 TYR A C 1
ATOM 799 O O . TYR A 1 103 ? 32.828 -15.579 -26.305 1.00 51.06 103 TYR A O 1
ATOM 807 N N . CYS A 1 104 ? 31.902 -14.517 -24.573 1.00 41.22 104 CYS A N 1
ATOM 808 C CA . CYS A 1 104 ? 31.320 -15.747 -24.005 1.00 41.22 104 CYS A CA 1
ATOM 809 C C . CYS A 1 104 ? 29.914 -16.080 -24.553 1.00 41.22 104 CYS A C 1
ATOM 811 O O . CYS A 1 104 ? 29.569 -17.248 -24.709 1.00 41.22 104 CYS A O 1
ATOM 813 N N . CYS A 1 105 ? 29.114 -15.078 -24.946 1.00 41.78 105 CYS A N 1
ATOM 814 C CA . CYS A 1 105 ? 27.771 -15.330 -25.491 1.00 41.78 105 CYS A CA 1
ATOM 815 C C . CYS A 1 105 ? 27.761 -15.839 -26.946 1.00 41.78 105 CYS A C 1
ATOM 817 O O . CYS A 1 105 ? 26.759 -16.409 -27.365 1.00 41.78 105 CYS A O 1
ATOM 819 N N . CYS A 1 106 ? 28.861 -15.709 -27.704 1.00 46.47 106 CYS A N 1
ATOM 820 C CA . CYS A 1 106 ? 28.980 -16.394 -29.000 1.00 46.47 106 CYS A CA 1
ATOM 821 C C . CYS A 1 106 ? 29.184 -17.913 -28.861 1.00 46.47 106 CYS A C 1
ATOM 823 O O . CYS A 1 106 ? 28.912 -18.631 -29.816 1.00 46.47 106 CYS A O 1
ATOM 825 N N . CYS A 1 107 ? 29.606 -18.423 -27.698 1.00 46.84 107 CYS A N 1
ATOM 826 C CA . CYS A 1 107 ? 29.780 -19.866 -27.489 1.00 46.84 107 CYS A CA 1
ATOM 827 C C . CYS A 1 107 ? 28.546 -20.565 -26.894 1.00 46.84 107 CYS A C 1
ATOM 829 O O . CYS A 1 107 ? 28.497 -21.790 -26.903 1.00 46.84 107 CYS A O 1
ATOM 831 N N . LEU A 1 108 ? 27.553 -19.824 -26.382 1.00 50.50 108 LEU A N 1
ATOM 832 C CA . LEU A 1 108 ? 26.424 -20.402 -25.634 1.00 50.50 108 LEU A CA 1
ATOM 833 C C . LEU A 1 108 ? 25.047 -20.192 -26.285 1.00 50.50 108 LEU A C 1
ATOM 835 O O . LEU A 1 108 ? 24.021 -20.337 -25.625 1.00 50.50 108 LEU A O 1
ATOM 839 N N . SER A 1 109 ? 25.008 -19.878 -27.582 1.00 40.78 109 SER A N 1
ATOM 840 C CA . SER A 1 109 ? 23.797 -20.040 -28.387 1.00 40.78 109 SER A CA 1
ATOM 841 C C . SER A 1 109 ? 24.000 -21.234 -29.323 1.00 40.78 109 SER A C 1
ATOM 843 O O . SER A 1 109 ? 24.755 -21.121 -30.289 1.00 40.78 109 SER A O 1
ATOM 845 N N . PRO A 1 110 ? 23.389 -22.402 -29.054 1.00 48.97 110 PRO A N 1
ATOM 846 C CA . PRO A 1 110 ? 23.382 -23.475 -30.029 1.00 48.97 110 PRO A CA 1
ATOM 847 C C . PRO A 1 110 ? 22.533 -23.015 -31.212 1.00 48.97 110 PRO A C 1
ATOM 849 O O . PRO A 1 110 ? 21.360 -22.680 -31.039 1.00 48.97 110 PRO A O 1
ATOM 852 N N . CYS A 1 111 ? 23.149 -22.994 -32.398 1.00 47.38 111 CYS A N 1
ATOM 853 C CA . CYS A 1 111 ? 22.513 -22.874 -33.706 1.00 47.38 111 CYS A CA 1
ATOM 854 C C . CYS A 1 111 ? 21.129 -23.533 -33.713 1.00 47.38 111 CYS A C 1
ATOM 856 O O . CYS A 1 111 ? 21.006 -24.751 -33.856 1.00 47.38 111 CYS A O 1
ATOM 858 N N . ARG A 1 112 ? 20.076 -22.724 -33.577 1.00 47.19 112 ARG A N 1
ATOM 859 C CA . ARG A 1 112 ? 18.695 -23.181 -33.698 1.00 47.19 112 ARG A CA 1
ATOM 860 C C . ARG A 1 112 ? 18.151 -22.738 -35.051 1.00 47.19 112 ARG A C 1
ATOM 862 O O . ARG A 1 112 ? 17.579 -21.666 -35.176 1.00 47.19 112 ARG A O 1
ATOM 869 N N . GLY A 1 113 ? 18.335 -23.619 -36.032 1.00 46.97 113 GLY A N 1
ATOM 870 C CA . GLY A 1 113 ? 17.367 -23.842 -37.104 1.00 46.97 113 GLY A CA 1
ATOM 871 C C . GLY A 1 113 ? 17.396 -22.892 -38.300 1.00 46.97 113 GLY A C 1
ATOM 872 O O . GLY A 1 113 ? 16.560 -22.004 -38.404 1.00 46.97 113 GLY A O 1
ATOM 873 N N . SER A 1 114 ? 18.244 -23.202 -39.280 1.00 45.53 114 SER A N 1
ATOM 874 C CA . SER A 1 114 ? 18.001 -22.861 -40.689 1.00 45.53 114 SER A CA 1
ATOM 875 C C . SER A 1 114 ? 18.602 -23.920 -41.630 1.00 45.53 114 SER A C 1
ATOM 877 O O . SER A 1 114 ? 19.510 -23.668 -42.411 1.00 45.53 114 SER A O 1
ATOM 879 N N . LEU A 1 115 ? 18.068 -25.143 -41.542 1.00 52.12 115 LEU A N 1
ATOM 880 C CA . LEU A 1 115 ? 17.950 -26.074 -42.676 1.00 52.12 115 LEU A CA 1
ATOM 881 C C . LEU A 1 115 ? 16.482 -25.985 -43.123 1.00 52.12 115 LEU A C 1
ATOM 883 O O . LEU A 1 115 ? 15.606 -26.229 -42.292 1.00 52.12 115 LEU A O 1
ATOM 887 N N . PRO A 1 116 ? 16.193 -25.542 -44.358 1.00 50.03 116 PRO A N 1
ATOM 888 C CA . PRO A 1 116 ? 16.245 -26.413 -45.539 1.00 50.03 116 PRO A CA 1
ATOM 889 C C . PRO A 1 116 ? 16.946 -25.694 -46.720 1.00 50.03 116 PRO A C 1
ATOM 891 O O . PRO A 1 116 ? 16.935 -24.479 -46.812 1.00 50.03 116 PRO A O 1
ATOM 894 N N . ALA A 1 117 ? 17.626 -26.349 -47.652 1.00 45.94 117 ALA A N 1
ATOM 895 C CA . ALA A 1 117 ? 16.986 -27.184 -48.645 1.00 45.94 117 ALA A CA 1
ATOM 896 C C . ALA A 1 117 ? 17.995 -28.155 -49.259 1.00 45.94 117 ALA A C 1
ATOM 898 O O . ALA A 1 117 ? 19.126 -27.842 -49.619 1.00 45.94 117 ALA A O 1
ATOM 899 N N . ARG A 1 118 ? 17.498 -29.376 -49.338 1.00 53.75 118 ARG A N 1
ATOM 900 C CA . ARG A 1 118 ? 18.044 -30.542 -49.993 1.00 53.75 118 ARG A CA 1
ATOM 901 C C . ARG A 1 118 ? 17.689 -30.449 -51.485 1.00 53.75 118 ARG A C 1
ATOM 903 O O . ARG A 1 118 ? 16.541 -30.147 -51.790 1.00 53.75 118 ARG A O 1
ATOM 910 N N . ARG A 1 119 ? 18.623 -30.926 -52.313 1.00 50.28 119 ARG A N 1
ATOM 911 C CA . ARG A 1 119 ? 18.445 -31.576 -53.628 1.00 50.28 119 ARG A CA 1
ATOM 912 C C . ARG A 1 119 ? 18.403 -30.704 -54.899 1.00 50.28 119 ARG A C 1
ATOM 914 O O . ARG A 1 119 ? 17.460 -29.955 -55.098 1.00 50.28 119 ARG A O 1
ATOM 921 N N . SER A 1 120 ? 19.418 -30.995 -55.732 1.00 52.50 120 SER A N 1
ATOM 922 C CA . SER A 1 120 ? 19.402 -31.272 -57.186 1.00 52.50 120 SER A CA 1
ATOM 923 C C . SER A 1 120 ? 18.819 -30.227 -58.120 1.00 52.50 120 SER A C 1
ATOM 925 O O . SER A 1 120 ? 17.579 -30.091 -58.108 1.00 52.50 120 SER A O 1
#

Organism: Klebsiella pneumoniae (NCBI:txid573)

Sequence (120 aa):
MHSERAPWYLRLATWGGVIFLHFPLLIIAIYAFNTEDAAFSFPPQGLTLRWFSEAAGRSDILQAVTLSLKIAALSTAIALVLGTLAAGALWRSAFLAKMRCRYCCCCLSPCRGSLPARRS

InterPro domains:
  IPR035906 MetI-like superfamily [G3DSA:1.10.3720.10] (3-110)
  IPR035906 MetI-like superfamily [SSF161098] (5-99)